Protein AF-A0A534TT51-F1 (afdb_monomer_lite)

Foldseek 3Di:
DDPVVVVVVVVVVVVVQVVVLVVVQVVLPPPADAWDWDFDDDPNHTPDIDTDHDDDDD

Secondary structure (DSSP, 8-state):
--HHHHHHHHHHHHHHHHHHHHHHHHHHHTT-SSEEEEEEEETTEEEEEEEEE-PPP-

pLDDT: mean 87.11, std 11.0, range [55.88, 97.44]

Structure (mmCIF, N/CA/C/O backbone):
data_AF-A0A534TT51-F1
#
_entry.id   AF-A0A534TT51-F1
#
loop_
_atom_site.group_PDB
_atom_site.id
_atom_site.type_symbol
_atom_site.label_atom_id
_atom_site.label_alt_id
_atom_site.label_comp_id
_atom_site.label_asym_id
_atom_site.label_entity_id
_atom_site.label_seq_id
_atom_site.pdbx_PDB_ins_code
_atom_site.Cartn_x
_atom_site.Cartn_y
_atom_site.Cartn_z
_atom_site.occupancy
_atom_site.B_iso_or_equiv
_atom_site.auth_seq_id
_atom_site.auth_comp_id
_atom_site.auth_asym_id
_atom_site.auth_atom_id
_atom_site.pdbx_PDB_model_num
ATOM 1 N N . MET A 1 1 ? 13.901 -3.153 -34.683 1.00 55.88 1 MET A N 1
ATOM 2 C CA . MET A 1 1 ? 13.294 -2.832 -33.376 1.00 55.88 1 MET A CA 1
ATOM 3 C C . MET A 1 1 ? 14.345 -2.054 -32.613 1.00 55.88 1 MET A C 1
ATOM 5 O O . MET A 1 1 ? 15.376 -2.635 -32.293 1.00 55.88 1 MET A O 1
ATOM 9 N N . SER A 1 2 ? 14.172 -0.737 -32.527 1.00 70.44 2 SER A N 1
ATOM 10 C CA . SER A 1 2 ? 15.216 0.210 -32.112 1.00 70.44 2 SER A CA 1
ATOM 11 C C . SER A 1 2 ? 15.335 0.295 -30.586 1.00 70.44 2 SER A C 1
ATOM 13 O O . SER A 1 2 ? 14.353 0.085 -29.876 1.00 70.44 2 SER A O 1
ATOM 15 N N . ASP A 1 3 ? 16.529 0.591 -30.065 1.00 70.00 3 ASP A N 1
ATOM 16 C CA . ASP A 1 3 ? 16.765 0.705 -28.615 1.00 70.00 3 ASP A CA 1
ATOM 17 C C . ASP A 1 3 ? 15.944 1.828 -27.956 1.00 70.00 3 ASP A C 1
ATOM 19 O O . ASP A 1 3 ? 15.578 1.717 -26.790 1.00 70.00 3 ASP A O 1
ATOM 23 N N . THR A 1 4 ? 15.564 2.860 -28.715 1.00 69.25 4 THR A N 1
ATOM 24 C CA . THR A 1 4 ? 14.704 3.960 -28.248 1.00 69.25 4 THR A CA 1
ATOM 25 C C . THR A 1 4 ? 13.269 3.512 -27.964 1.00 69.25 4 THR A C 1
ATOM 27 O O . THR A 1 4 ? 12.654 3.992 -27.018 1.00 69.25 4 THR A O 1
ATOM 30 N N . GLU A 1 5 ? 12.732 2.563 -28.737 1.00 65.38 5 GLU A N 1
ATOM 31 C CA . GLU A 1 5 ? 11.394 2.018 -28.475 1.00 65.38 5 GLU A CA 1
ATOM 32 C C . GLU A 1 5 ? 11.386 1.199 -27.176 1.00 65.38 5 GLU A C 1
ATOM 34 O O . GLU A 1 5 ? 10.440 1.296 -26.403 1.00 65.38 5 GLU A O 1
ATOM 39 N N . ARG A 1 6 ? 12.460 0.449 -26.882 1.00 63.84 6 ARG A N 1
ATOM 40 C CA . ARG A 1 6 ? 12.564 -0.381 -25.664 1.00 63.84 6 ARG A CA 1
ATOM 41 C C . ARG A 1 6 ? 12.550 0.434 -24.368 1.00 63.84 6 ARG A C 1
ATOM 43 O O . ARG A 1 6 ? 12.041 -0.058 -23.364 1.00 63.84 6 ARG A O 1
ATOM 50 N N . ASP A 1 7 ? 13.120 1.635 -24.382 1.00 69.50 7 ASP A N 1
ATOM 51 C CA . ASP A 1 7 ? 13.230 2.488 -23.194 1.00 69.50 7 ASP A CA 1
ATOM 52 C C . ASP A 1 7 ? 11.874 3.097 -22.795 1.00 69.50 7 ASP A C 1
ATOM 54 O O . ASP A 1 7 ? 11.479 3.051 -21.631 1.00 69.50 7 ASP A O 1
ATOM 58 N N . GLY A 1 8 ? 11.091 3.546 -23.783 1.00 70.62 8 GLY A N 1
ATOM 59 C CA . GLY A 1 8 ? 9.749 4.091 -23.552 1.00 70.62 8 GLY A CA 1
ATOM 60 C C . GLY A 1 8 ? 8.764 3.075 -22.962 1.00 70.62 8 GLY A C 1
ATOM 61 O O . GLY A 1 8 ? 7.999 3.418 -22.062 1.00 70.62 8 GLY A O 1
ATOM 62 N N . PHE A 1 9 ? 8.813 1.812 -23.406 1.00 68.94 9 PHE A N 1
ATOM 63 C CA . PHE A 1 9 ? 7.973 0.749 -22.835 1.00 68.94 9 PHE A CA 1
ATOM 64 C C . PHE A 1 9 ? 8.333 0.437 -21.376 1.00 68.94 9 PHE A C 1
ATOM 66 O O . PHE A 1 9 ? 7.439 0.188 -20.571 1.00 68.94 9 PHE A O 1
ATOM 73 N N . ARG A 1 10 ? 9.623 0.482 -21.012 1.00 75.19 10 ARG A N 1
ATOM 74 C CA . ARG A 1 10 ? 10.072 0.182 -19.644 1.00 75.19 10 ARG A CA 1
ATOM 75 C C . ARG A 1 10 ? 9.568 1.219 -18.637 1.00 75.19 10 ARG A C 1
ATOM 77 O O . ARG A 1 10 ? 9.042 0.828 -17.601 1.00 75.19 10 ARG A O 1
ATOM 84 N N . LEU A 1 11 ? 9.680 2.510 -18.955 1.00 73.06 11 LEU A N 1
ATOM 85 C CA . LEU A 1 11 ? 9.207 3.589 -18.075 1.00 73.06 11 LEU A CA 1
ATOM 86 C C . LEU A 1 11 ? 7.694 3.498 -17.832 1.00 73.06 11 LEU A C 1
ATOM 88 O O . LEU A 1 11 ? 7.225 3.635 -16.708 1.00 73.06 11 LEU A O 1
ATOM 92 N N . GLN A 1 12 ? 6.933 3.184 -18.882 1.00 76.12 12 GLN A N 1
ATOM 93 C CA . GLN A 1 12 ? 5.480 3.073 -18.791 1.00 76.12 12 GLN A CA 1
ATOM 94 C C . GLN A 1 12 ? 5.035 1.866 -17.945 1.00 76.12 12 GLN A C 1
ATOM 96 O O . GLN A 1 12 ? 4.055 1.949 -17.203 1.00 76.12 12 GLN A O 1
ATOM 101 N N . GLU A 1 13 ? 5.767 0.749 -18.011 1.00 75.00 13 GLU A N 1
ATOM 102 C CA . GLU A 1 13 ? 5.544 -0.394 -17.122 1.00 75.00 13 GLU A CA 1
ATOM 103 C C . GLU A 1 13 ? 5.876 -0.067 -15.658 1.00 75.00 13 GLU A C 1
ATOM 105 O O . GLU A 1 13 ? 5.150 -0.496 -14.760 1.00 75.00 13 GLU A O 1
ATOM 110 N N . GLU A 1 14 ? 6.945 0.685 -15.397 1.00 79.25 14 GLU A N 1
ATOM 111 C CA . GLU A 1 14 ? 7.342 1.087 -14.042 1.00 79.25 14 GLU A CA 1
ATOM 112 C C . GLU A 1 14 ? 6.298 2.000 -13.387 1.00 79.25 14 GLU A C 1
ATOM 114 O O . GLU A 1 14 ? 5.858 1.706 -12.269 1.00 79.25 14 GLU A O 1
ATOM 119 N N . ASP A 1 15 ? 5.824 3.018 -14.110 1.00 80.50 15 ASP A N 1
ATOM 120 C CA . ASP A 1 15 ? 4.752 3.908 -13.650 1.00 80.50 15 ASP A CA 1
ATOM 121 C C . ASP A 1 15 ? 3.472 3.116 -13.348 1.00 80.50 15 ASP A C 1
ATOM 123 O O . ASP A 1 15 ? 2.882 3.252 -12.275 1.00 80.50 15 ASP A O 1
ATOM 127 N N . SER A 1 16 ? 3.092 2.185 -14.233 1.00 86.81 16 SER A N 1
ATOM 128 C CA . SER A 1 16 ? 1.889 1.367 -14.032 1.00 86.81 16 SER A CA 1
ATOM 129 C C . SER A 1 16 ? 1.948 0.496 -12.769 1.00 86.81 16 SER A C 1
ATOM 131 O O . SER A 1 16 ? 0.937 0.312 -12.088 1.00 86.81 16 SER A O 1
ATOM 133 N N . ARG A 1 17 ? 3.135 -0.016 -12.411 1.00 85.69 17 ARG A N 1
ATOM 134 C CA . ARG A 1 17 ? 3.336 -0.810 -11.187 1.00 85.69 17 ARG A CA 1
ATOM 135 C C . ARG A 1 17 ? 3.300 0.062 -9.938 1.00 85.69 17 ARG A C 1
ATOM 137 O O . ARG A 1 17 ? 2.777 -0.372 -8.909 1.00 85.69 17 ARG A O 1
ATOM 144 N N . ALA A 1 18 ? 3.855 1.270 -10.015 1.00 88.00 18 ALA A N 1
ATOM 145 C CA . ALA A 1 18 ? 3.783 2.237 -8.928 1.00 88.00 18 ALA A CA 1
ATOM 146 C C . ALA A 1 18 ? 2.325 2.642 -8.657 1.00 88.00 18 ALA A C 1
ATOM 148 O O . ALA A 1 18 ? 1.879 2.585 -7.508 1.00 88.00 18 ALA A O 1
ATOM 149 N N . ASP A 1 19 ? 1.559 2.930 -9.709 1.00 92.62 19 ASP A N 1
ATOM 150 C CA . ASP A 1 19 ? 0.131 3.245 -9.619 1.00 92.62 19 ASP A CA 1
ATOM 151 C C . ASP A 1 19 ? -0.672 2.084 -9.013 1.00 92.62 19 ASP A C 1
ATOM 153 O O . ASP A 1 19 ? -1.513 2.280 -8.130 1.00 92.62 19 ASP A O 1
ATOM 157 N N . GLU A 1 20 ? -0.367 0.845 -9.411 1.00 93.81 20 GLU A N 1
ATOM 158 C CA . GLU A 1 20 ? -0.970 -0.356 -8.827 1.00 93.81 20 GLU A CA 1
ATOM 159 C C . GLU A 1 20 ? -0.724 -0.475 -7.318 1.00 93.81 20 GLU A C 1
ATOM 161 O O . GLU A 1 20 ? -1.619 -0.882 -6.563 1.00 93.81 20 GLU A O 1
ATOM 166 N N . ALA A 1 21 ? 0.500 -0.180 -6.880 1.00 93.81 21 ALA A N 1
ATOM 167 C CA . ALA A 1 21 ? 0.895 -0.245 -5.481 1.00 93.81 21 ALA A CA 1
ATOM 168 C C . ALA A 1 21 ? 0.210 0.851 -4.659 1.00 93.81 21 ALA A C 1
ATOM 170 O O . ALA A 1 21 ? -0.329 0.572 -3.584 1.00 93.81 21 ALA A O 1
ATOM 171 N N . ILE A 1 22 ? 0.168 2.076 -5.185 1.00 95.19 22 ILE A N 1
ATOM 172 C CA . ILE A 1 22 ? -0.534 3.200 -4.561 1.00 95.19 22 ILE A CA 1
ATOM 173 C C . ILE A 1 22 ? -2.024 2.873 -4.426 1.00 95.19 22 ILE A C 1
ATOM 175 O O . ILE A 1 22 ? -2.572 2.982 -3.328 1.00 95.19 22 ILE A O 1
ATOM 179 N N . GLY A 1 23 ? -2.661 2.353 -5.479 1.00 97.00 23 GLY A N 1
ATOM 180 C CA . GLY A 1 23 ? -4.072 1.958 -5.440 1.00 97.00 23 GLY A CA 1
ATOM 181 C C . GLY A 1 23 ? -4.386 0.902 -4.369 1.00 97.00 23 GLY A C 1
ATOM 182 O O . GLY A 1 23 ? -5.443 0.945 -3.730 1.00 97.00 23 GLY A O 1
ATOM 183 N N . ARG A 1 24 ? -3.453 -0.024 -4.103 1.00 95.81 24 ARG A N 1
ATOM 184 C CA . ARG A 1 24 ? -3.572 -1.018 -3.016 1.00 95.81 24 ARG A CA 1
ATOM 185 C C . ARG A 1 24 ? -3.440 -0.389 -1.633 1.00 95.81 24 ARG A C 1
ATOM 187 O O . ARG A 1 24 ? -4.200 -0.746 -0.733 1.00 95.81 24 ARG A O 1
ATOM 194 N N . ILE A 1 25 ? -2.509 0.547 -1.460 1.00 96.75 25 ILE A N 1
ATOM 195 C CA . ILE A 1 25 ? -2.341 1.286 -0.202 1.00 96.75 25 ILE A CA 1
ATOM 196 C C . ILE A 1 25 ? -3.595 2.118 0.086 1.00 96.75 25 ILE A C 1
ATOM 198 O O . ILE A 1 25 ? -4.131 2.052 1.193 1.00 96.75 25 ILE A O 1
ATOM 202 N N . GLU A 1 26 ? -4.129 2.824 -0.912 1.00 97.19 26 GLU A N 1
ATOM 203 C CA . GLU A 1 26 ? -5.394 3.550 -0.777 1.00 97.19 26 GLU A CA 1
ATOM 204 C C . GLU A 1 26 ? -6.542 2.621 -0.372 1.00 97.19 26 GLU A C 1
ATOM 206 O O . GLU A 1 26 ? -7.317 2.941 0.531 1.00 97.19 26 GLU A O 1
ATOM 211 N N . ALA A 1 27 ? -6.643 1.444 -0.998 1.00 96.69 27 ALA A N 1
ATOM 212 C CA . ALA A 1 27 ? -7.647 0.445 -0.642 1.00 96.69 27 ALA A CA 1
ATOM 213 C C . ALA A 1 27 ? -7.528 -0.023 0.812 1.00 96.69 27 ALA A C 1
ATOM 215 O O . ALA A 1 27 ? -8.544 -0.140 1.499 1.00 96.69 27 ALA A O 1
ATOM 216 N N . ALA A 1 28 ? -6.306 -0.245 1.295 1.00 95.44 28 ALA A N 1
ATOM 217 C CA . ALA A 1 28 ? -6.051 -0.642 2.674 1.00 95.44 28 ALA A CA 1
ATOM 218 C C . ALA A 1 28 ? -6.414 0.467 3.679 1.00 95.44 28 ALA A C 1
ATOM 220 O O . ALA A 1 28 ? -6.948 0.169 4.749 1.00 95.44 28 ALA A O 1
ATOM 221 N N . LEU A 1 29 ? -6.176 1.734 3.329 1.00 95.94 29 LEU A N 1
ATOM 222 C CA . LEU A 1 29 ? -6.501 2.892 4.168 1.00 95.94 29 LEU A CA 1
ATOM 223 C C . LEU A 1 29 ? -8.009 3.180 4.233 1.00 95.94 29 LEU A C 1
ATOM 225 O O . LEU A 1 29 ? -8.503 3.661 5.256 1.00 95.94 29 LEU A O 1
ATOM 229 N N . ARG A 1 30 ? -8.765 2.886 3.167 1.00 95.56 30 ARG A N 1
ATOM 230 C CA . ARG A 1 30 ? -10.203 3.185 3.104 1.00 95.56 30 ARG A CA 1
ATOM 231 C C . ARG A 1 30 ? -10.976 2.549 4.265 1.00 95.56 30 ARG A C 1
ATOM 233 O O . ARG A 1 30 ? -10.977 1.335 4.470 1.00 95.56 30 ARG A O 1
ATOM 240 N N . GLY A 1 31 ? -11.681 3.395 5.017 1.00 91.62 31 GLY A N 1
ATOM 241 C CA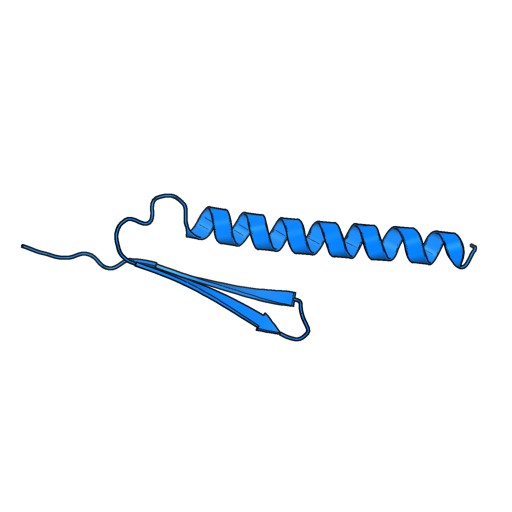 . GLY A 1 31 ? -12.541 2.984 6.129 1.00 91.62 31 GLY A CA 1
ATOM 242 C C . GLY A 1 31 ? -11.804 2.588 7.411 1.00 91.62 31 GLY A C 1
ATOM 243 O O . GLY A 1 31 ? -12.470 2.220 8.374 1.00 91.62 31 GLY A O 1
ATOM 244 N N . LEU A 1 32 ? -10.469 2.674 7.452 1.00 91.69 32 LEU A N 1
ATOM 245 C CA . LEU A 1 32 ? -9.696 2.385 8.655 1.00 91.69 32 LEU A CA 1
ATOM 246 C C . LEU A 1 32 ? -9.886 3.511 9.679 1.00 91.69 32 LEU A C 1
ATOM 248 O O . LEU A 1 32 ? -9.472 4.645 9.446 1.00 91.69 32 LEU A O 1
ATOM 252 N N . ARG A 1 33 ? -10.517 3.210 10.819 1.00 88.12 33 ARG A N 1
ATOM 253 C CA . ARG A 1 33 ? -10.768 4.217 11.872 1.00 88.12 33 ARG A CA 1
ATOM 254 C C . ARG A 1 33 ? -9.682 4.241 12.937 1.00 88.12 33 ARG A C 1
ATOM 256 O O . ARG A 1 33 ? -9.236 5.306 13.347 1.00 88.12 33 ARG A O 1
ATOM 263 N N . PHE A 1 34 ? -9.264 3.061 13.383 1.00 89.31 34 PHE A N 1
ATOM 264 C CA . PHE A 1 34 ? -8.234 2.893 14.402 1.00 89.31 34 PHE A CA 1
ATOM 265 C C . PHE A 1 34 ? -7.367 1.704 14.017 1.00 89.31 34 PHE A C 1
ATOM 267 O O . PHE A 1 34 ? -7.781 0.559 14.156 1.00 89.31 34 PHE A O 1
ATOM 274 N N . GLY A 1 35 ? -6.164 1.950 13.516 1.00 92.31 35 GLY A N 1
ATOM 275 C CA . GLY A 1 35 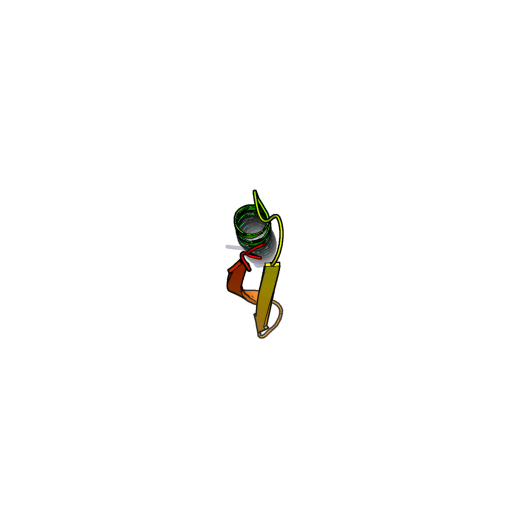? -5.313 0.868 13.046 1.00 92.31 35 GLY A CA 1
ATOM 276 C C . GLY A 1 35 ? -4.049 1.352 12.363 1.00 92.31 35 GLY A C 1
ATOM 277 O O . GLY A 1 35 ? -3.619 2.487 12.560 1.00 92.31 35 GLY A O 1
ATOM 278 N N . THR A 1 36 ? -3.445 0.469 11.580 1.00 95.94 36 THR A N 1
ATOM 279 C CA . THR A 1 36 ? -2.196 0.715 10.864 1.00 95.94 36 THR A CA 1
ATOM 280 C C . THR A 1 36 ? -2.245 0.022 9.509 1.00 95.94 36 THR A C 1
ATOM 282 O O . THR A 1 36 ? 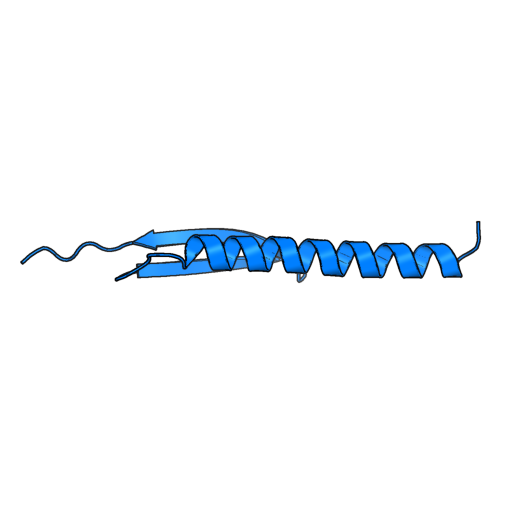-2.714 -1.111 9.407 1.00 95.94 36 THR A O 1
ATOM 285 N N . VAL A 1 37 ? -1.756 0.707 8.478 1.00 97.31 37 VAL A N 1
ATOM 286 C CA . VAL A 1 37 ? -1.404 0.094 7.196 1.00 97.31 37 VAL A CA 1
ATOM 287 C C . VAL A 1 37 ? 0.115 0.091 7.099 1.00 97.31 37 VAL A C 1
ATOM 289 O O . VAL A 1 37 ? 0.735 1.138 7.278 1.00 97.31 37 VAL A O 1
ATOM 292 N N . THR A 1 38 ? 0.704 -1.069 6.829 1.00 97.44 38 THR A N 1
ATOM 293 C CA . THR A 1 38 ? 2.152 -1.252 6.689 1.00 97.44 38 THR A CA 1
ATOM 294 C C . THR A 1 38 ? 2.454 -1.716 5.272 1.00 97.44 38 THR A C 1
ATOM 296 O O . THR A 1 38 ? 1.968 -2.762 4.849 1.00 97.44 38 THR A O 1
ATOM 299 N N . ALA A 1 39 ? 3.265 -0.955 4.539 1.00 97.00 39 ALA A N 1
ATOM 300 C CA . ALA A 1 39 ? 3.785 -1.365 3.238 1.00 97.00 39 ALA A CA 1
ATOM 301 C C . ALA A 1 39 ? 5.221 -1.885 3.386 1.00 97.00 39 ALA A C 1
ATOM 303 O O . ALA A 1 39 ? 6.043 -1.263 4.057 1.00 97.00 39 ALA A O 1
ATOM 304 N N . VAL A 1 40 ? 5.527 -3.009 2.741 1.00 97.00 40 VAL A N 1
ATOM 305 C CA . VAL A 1 40 ? 6.884 -3.560 2.661 1.00 97.00 40 VAL A CA 1
ATOM 306 C C . VAL A 1 40 ? 7.431 -3.283 1.271 1.00 97.00 40 VAL A C 1
ATOM 308 O O . VAL A 1 40 ? 6.832 -3.682 0.271 1.00 97.00 40 VAL A O 1
ATOM 311 N N . VAL A 1 41 ? 8.581 -2.613 1.222 1.00 95.94 41 VAL A N 1
ATOM 312 C CA . VAL A 1 41 ? 9.274 -2.256 -0.018 1.00 95.94 41 VAL A CA 1
ATOM 313 C C . VAL A 1 41 ? 10.581 -3.029 -0.101 1.00 95.94 41 VAL A C 1
ATOM 315 O O . VAL A 1 41 ? 11.361 -3.040 0.850 1.00 95.94 41 VAL A O 1
ATOM 318 N N . GLN A 1 42 ? 10.830 -3.665 -1.241 1.00 95.31 42 GLN A N 1
ATOM 319 C CA . GLN A 1 42 ? 12.075 -4.367 -1.534 1.00 95.31 42 GLN A CA 1
ATOM 320 C C . GLN A 1 42 ? 12.548 -3.968 -2.926 1.00 95.31 42 GLN A C 1
ATOM 322 O O . GLN A 1 42 ? 11.766 -3.970 -3.872 1.00 95.31 42 GLN A O 1
ATOM 327 N N . ASN A 1 43 ? 13.827 -3.602 -3.051 1.00 94.62 43 ASN A N 1
ATOM 328 C CA . ASN A 1 43 ? 14.421 -3.150 -4.316 1.00 94.62 43 ASN A CA 1
ATOM 329 C C . ASN A 1 43 ? 13.624 -2.018 -4.998 1.00 94.62 43 ASN A C 1
ATOM 331 O O . ASN A 1 43 ? 13.489 -1.997 -6.215 1.00 94.62 43 ASN A O 1
ATOM 335 N N . GLY A 1 44 ? 13.053 -1.103 -4.208 1.00 90.81 44 GLY A N 1
ATOM 336 C CA . GLY A 1 44 ? 12.239 0.008 -4.716 1.00 90.81 44 GLY A CA 1
ATOM 337 C C . GLY A 1 44 ? 10.803 -0.357 -5.113 1.00 90.81 44 GLY A C 1
ATOM 338 O O . GLY A 1 44 ? 10.059 0.528 -5.517 1.00 90.81 44 GLY A O 1
ATOM 339 N N . VAL A 1 45 ? 10.380 -1.617 -4.959 1.00 92.00 45 VAL A N 1
ATOM 340 C CA . VAL A 1 45 ? 9.032 -2.087 -5.314 1.00 92.00 45 VAL A CA 1
ATOM 341 C C . VAL A 1 45 ? 8.248 -2.456 -4.059 1.00 92.00 45 VAL A C 1
ATOM 343 O O . VAL A 1 45 ? 8.760 -3.144 -3.174 1.00 92.00 45 VAL A O 1
ATOM 346 N N . VAL A 1 46 ? 6.992 -2.016 -3.972 1.00 95.19 46 VAL A N 1
ATOM 347 C CA . VAL A 1 46 ? 6.073 -2.461 -2.915 1.00 95.19 46 VAL A CA 1
ATOM 348 C C . VAL A 1 46 ? 5.701 -3.916 -3.180 1.00 95.19 46 VAL A C 1
ATOM 350 O O . VAL A 1 46 ? 5.060 -4.227 -4.181 1.00 95.19 46 VAL A O 1
ATOM 353 N N . VAL A 1 47 ? 6.088 -4.809 -2.274 1.00 95.69 47 VAL A N 1
ATOM 354 C CA . VAL A 1 47 ? 5.841 -6.255 -2.403 1.00 95.69 47 VAL A CA 1
ATOM 355 C C . VAL A 1 47 ? 4.708 -6.744 -1.503 1.00 95.69 47 VAL A C 1
ATOM 357 O O . VAL A 1 47 ? 4.137 -7.800 -1.756 1.00 95.69 47 VAL A O 1
ATOM 360 N N . GLN A 1 48 ? 4.356 -5.982 -0.463 1.00 96.31 48 GLN A N 1
ATOM 361 C CA . GLN A 1 48 ? 3.277 -6.330 0.462 1.00 96.31 48 GLN A CA 1
ATOM 362 C C . GLN A 1 48 ? 2.625 -5.074 1.042 1.00 96.31 48 GLN A C 1
ATOM 364 O O . GLN A 1 48 ? 3.304 -4.093 1.342 1.00 96.31 48 GLN A O 1
ATOM 369 N N . VAL A 1 49 ? 1.310 -5.139 1.251 1.00 97.12 49 VAL A N 1
ATOM 370 C CA . VAL A 1 49 ? 0.533 -4.160 2.019 1.00 97.12 49 VAL A CA 1
ATOM 371 C C . VAL A 1 49 ? -0.292 -4.928 3.044 1.00 97.12 49 VAL A C 1
ATOM 373 O O . VAL A 1 49 ? -1.101 -5.778 2.683 1.00 97.12 49 VAL A O 1
ATOM 376 N N . GLU A 1 50 ? -0.087 -4.635 4.322 1.00 96.88 50 GLU A N 1
ATOM 377 C CA . GLU A 1 50 ? -0.824 -5.227 5.435 1.00 96.88 50 GLU A CA 1
ATOM 378 C C . GLU A 1 50 ? -1.713 -4.171 6.094 1.00 96.88 50 GLU A C 1
ATOM 380 O O . GLU A 1 50 ? -1.259 -3.064 6.381 1.00 96.88 50 GLU A O 1
ATOM 385 N N . ARG A 1 51 ? -2.976 -4.514 6.365 1.00 95.94 51 ARG A N 1
ATOM 386 C CA . ARG A 1 51 ? -3.914 -3.680 7.124 1.00 95.94 51 ARG A CA 1
ATOM 387 C C . ARG A 1 51 ? -4.223 -4.354 8.454 1.00 95.94 51 ARG A C 1
ATOM 389 O O . ARG A 1 51 ? -4.776 -5.448 8.476 1.00 95.94 51 ARG A O 1
ATOM 396 N N . THR A 1 52 ? -3.966 -3.648 9.547 1.00 95.75 52 THR A N 1
ATOM 397 C CA . THR A 1 52 ? -4.362 -4.049 10.899 1.00 95.75 52 THR A CA 1
ATOM 398 C C . THR A 1 52 ? -5.350 -3.038 11.466 1.00 95.75 52 THR A C 1
ATOM 400 O O . THR A 1 52 ? -5.031 -1.858 11.591 1.00 95.75 52 THR A O 1
ATOM 403 N N . GLU A 1 53 ? -6.537 -3.491 11.865 1.00 93.94 53 GLU A N 1
ATOM 404 C CA . GLU A 1 53 ? -7.555 -2.664 12.521 1.00 93.94 53 GLU A CA 1
ATOM 405 C C . GLU A 1 53 ? -7.732 -3.088 13.984 1.00 93.94 53 GLU A C 1
ATOM 407 O O . GLU A 1 53 ? -7.786 -4.273 14.304 1.00 93.94 53 GLU A O 1
ATOM 412 N N . LYS A 1 54 ? -7.783 -2.109 14.891 1.00 89.25 54 LYS A N 1
ATOM 413 C CA . LYS A 1 54 ? -7.914 -2.305 16.336 1.00 89.25 54 LYS A CA 1
ATOM 414 C C . LYS A 1 54 ? -9.282 -1.815 16.786 1.00 89.25 54 LYS A C 1
ATOM 416 O O . LYS A 1 54 ? -9.586 -0.628 16.704 1.00 89.25 54 LYS A O 1
ATOM 421 N N . VAL A 1 55 ? -10.079 -2.715 17.347 1.00 84.56 55 VAL A N 1
ATOM 422 C CA . VAL A 1 55 ? -11.344 -2.356 17.994 1.00 84.56 55 VAL A CA 1
ATOM 423 C C . VAL A 1 55 ? -11.068 -2.041 19.461 1.00 84.56 55 VAL A C 1
ATOM 425 O O . VAL A 1 55 ? -10.506 -2.866 20.179 1.00 84.56 55 VAL A O 1
ATOM 428 N N . ARG A 1 56 ? -11.455 -0.847 19.923 1.00 80.50 56 ARG A N 1
ATOM 429 C CA . ARG A 1 56 ? -11.482 -0.535 21.358 1.00 80.50 56 ARG A CA 1
AT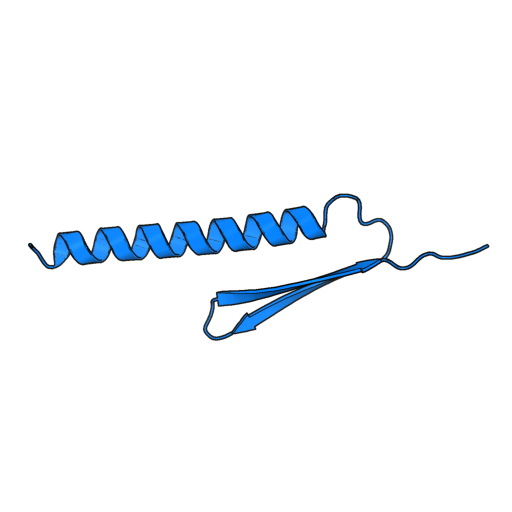OM 430 C C . ARG A 1 56 ? -12.881 -0.783 21.901 1.00 80.50 56 ARG A C 1
ATOM 432 O O . ARG A 1 56 ? -13.836 -0.153 21.451 1.00 80.50 56 ARG A O 1
ATOM 439 N N . LEU A 1 57 ? -12.974 -1.690 22.863 1.00 79.75 57 LEU A N 1
ATOM 440 C CA . LEU A 1 57 ? -14.182 -1.932 23.644 1.00 79.75 57 LEU A CA 1
ATOM 441 C C . LEU A 1 57 ? -14.219 -0.930 24.809 1.00 79.75 57 LEU A C 1
ATOM 443 O O . LEU A 1 57 ? -13.162 -0.534 25.308 1.00 79.75 57 LEU A O 1
ATOM 447 N N . ARG A 1 58 ? -15.419 -0.474 25.168 1.00 76.00 58 ARG A N 1
ATOM 448 C CA . ARG A 1 58 ? -15.676 0.412 26.311 1.00 76.00 58 ARG A CA 1
ATOM 449 C C . ARG A 1 58 ? -16.284 -0.392 27.443 1.00 76.00 58 ARG A C 1
ATOM 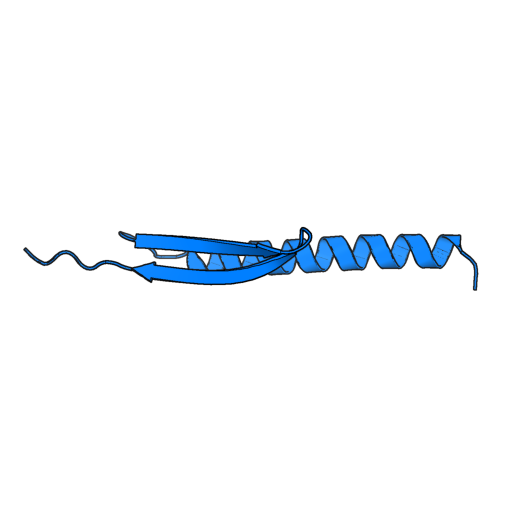451 O O . ARG A 1 58 ? -17.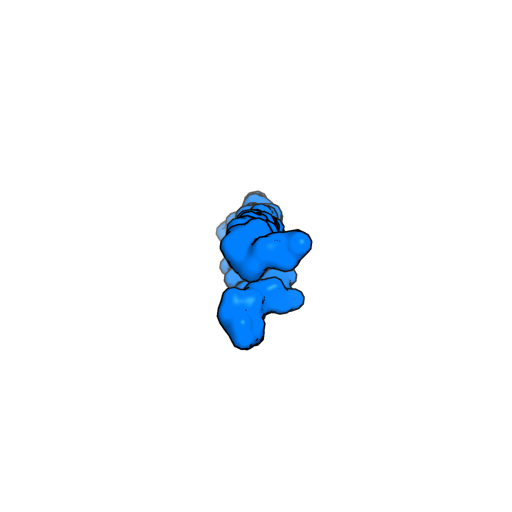051 -1.322 27.108 1.00 76.00 58 ARG A O 1
#

Radius of gyration: 17.05 Å; chains: 1; bounding box: 32×10×60 Å

Sequence (58 aa):
MSDTERDGFRLQEEDSRADEAIGRIEAALRGLRFGTVTAVVQNGVVVQVERTEKVRLR